Protein AF-A0A0S8CU64-F1 (afdb_monomer_lite)

pLDDT: mean 95.33, std 3.39, range [72.5, 97.94]

Radius of gyration: 16.15 Å; chains: 1; bounding box: 42×20×37 Å

Structure (mmCIF, N/CA/C/O backbone):
data_AF-A0A0S8CU64-F1
#
_entry.id   AF-A0A0S8CU64-F1
#
loop_
_atom_site.group_PDB
_atom_site.id
_atom_site.type_symbol
_atom_site.label_atom_id
_atom_site.label_alt_id
_atom_site.label_comp_id
_atom_site.label_asym_id
_atom_site.label_entity_id
_atom_site.label_seq_id
_atom_site.pdbx_PDB_ins_code
_atom_site.Cartn_x
_atom_site.Cartn_y
_atom_site.Cartn_z
_atom_site.occupancy
_atom_site.B_iso_or_equiv
_atom_site.auth_seq_id
_atom_site.auth_comp_id
_atom_site.auth_asym_id
_atom_site.auth_atom_id
_atom_site.pdbx_PDB_model_num
ATOM 1 N N . MET A 1 1 ? -4.775 16.144 -6.464 1.00 90.00 1 MET A N 1
ATOM 2 C CA . MET A 1 1 ? -5.194 15.065 -5.547 1.00 90.00 1 MET A CA 1
ATOM 3 C C . MET A 1 1 ? -6.701 14.954 -5.630 1.00 9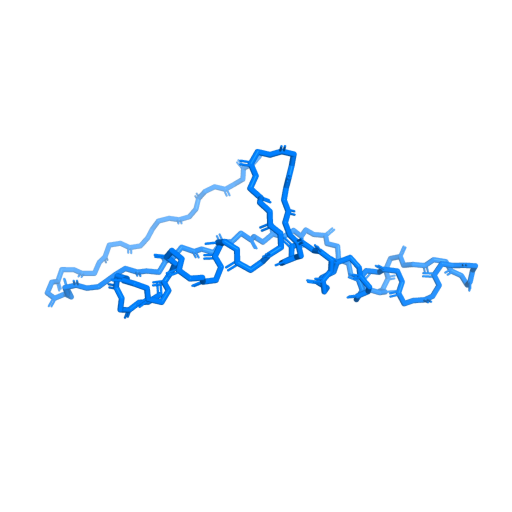0.00 1 MET A C 1
ATOM 5 O O . MET A 1 1 ? -7.367 15.964 -5.446 1.00 90.00 1 MET A O 1
ATOM 9 N N . THR A 1 2 ? -7.215 13.773 -5.957 1.00 97.56 2 THR A N 1
ATOM 10 C CA . THR A 1 2 ? -8.660 13.513 -5.996 1.00 97.56 2 THR A CA 1
ATOM 11 C C . THR A 1 2 ? -9.038 12.761 -4.731 1.00 97.56 2 THR A C 1
ATOM 13 O O . THR A 1 2 ? -8.382 11.779 -4.398 1.00 97.56 2 THR A O 1
ATOM 16 N N . VAL A 1 3 ? -10.073 13.223 -4.031 1.00 97.75 3 VAL A N 1
ATOM 17 C CA . VAL A 1 3 ? -10.605 12.561 -2.834 1.00 97.75 3 VAL A CA 1
ATOM 18 C C . VAL A 1 3 ? -12.010 12.076 -3.154 1.00 97.75 3 VAL A C 1
ATOM 20 O O . VAL A 1 3 ? -12.829 12.838 -3.665 1.00 97.75 3 VAL A O 1
ATOM 23 N N . ILE A 1 4 ? -12.273 10.805 -2.866 1.00 97.94 4 ILE A N 1
ATOM 24 C CA . ILE A 1 4 ? -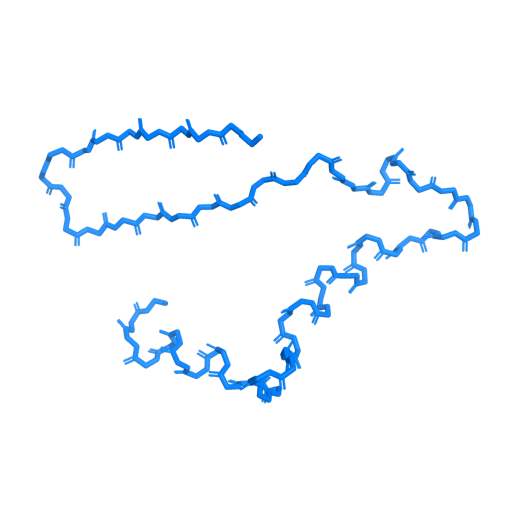13.582 10.179 -3.040 1.00 97.94 4 ILE A CA 1
ATOM 25 C C . ILE A 1 4 ? -14.032 9.695 -1.667 1.00 97.94 4 ILE A C 1
ATOM 27 O O . ILE A 1 4 ? -13.301 8.968 -0.998 1.00 97.94 4 ILE A O 1
ATOM 31 N N . VAL A 1 5 ? -15.234 10.098 -1.258 1.00 97.75 5 VAL A N 1
ATOM 32 C CA . VAL A 1 5 ? -15.844 9.699 0.013 1.00 97.75 5 VAL A CA 1
ATOM 33 C C . VAL A 1 5 ? -17.192 9.057 -0.275 1.00 97.75 5 VAL A C 1
ATOM 35 O O . VAL A 1 5 ? -17.984 9.581 -1.057 1.00 97.75 5 VAL A O 1
ATOM 38 N N . LYS A 1 6 ? -17.450 7.918 0.365 1.00 96.81 6 LYS A N 1
ATOM 39 C CA . LYS A 1 6 ? -18.745 7.242 0.343 1.00 96.81 6 LYS A CA 1
ATOM 40 C C . LYS A 1 6 ? -19.156 6.920 1.772 1.00 96.81 6 LYS A C 1
ATOM 42 O O . LYS A 1 6 ? -18.567 6.048 2.403 1.00 96.81 6 LYS A O 1
ATOM 47 N N . GLU A 1 7 ? -20.173 7.614 2.264 1.00 96.38 7 GLU A N 1
ATOM 48 C CA . GLU A 1 7 ? -20.746 7.335 3.578 1.00 96.38 7 GLU A CA 1
ATOM 49 C C . GLU A 1 7 ? -21.618 6.077 3.537 1.00 96.38 7 GLU A C 1
ATOM 51 O O . GLU A 1 7 ? -22.352 5.831 2.577 1.00 96.38 7 GLU A O 1
ATOM 56 N N . MET A 1 8 ? -21.532 5.266 4.592 1.00 96.81 8 MET A N 1
ATOM 57 C CA . MET A 1 8 ? -22.312 4.037 4.749 1.00 96.81 8 MET A CA 1
ATOM 58 C C . MET A 1 8 ? -22.928 3.987 6.155 1.00 96.81 8 MET A C 1
ATOM 60 O O . MET A 1 8 ? -22.361 3.355 7.049 1.00 96.81 8 MET A O 1
ATOM 64 N N . PRO A 1 9 ? -24.073 4.660 6.382 1.00 95.56 9 PRO A N 1
ATOM 65 C CA . PRO A 1 9 ? -24.742 4.651 7.680 1.00 95.56 9 PRO A CA 1
ATOM 66 C C . PRO A 1 9 ? -25.048 3.219 8.141 1.00 95.56 9 PRO A C 1
ATOM 68 O O . PRO A 1 9 ? -25.571 2.412 7.375 1.00 95.56 9 PRO A O 1
ATOM 71 N N . GLY A 1 10 ? -24.707 2.897 9.391 1.00 95.25 10 GLY A N 1
ATOM 72 C CA . GLY A 1 10 ? -24.908 1.567 9.983 1.00 95.25 10 GLY A CA 1
ATOM 73 C C . GLY A 1 10 ? -23.661 0.677 10.031 1.00 95.25 10 GLY A C 1
ATOM 74 O O . GLY A 1 10 ? -23.679 -0.332 10.735 1.00 95.25 10 GLY A O 1
ATOM 75 N N . THR A 1 11 ? -22.561 1.051 9.367 1.00 94.94 11 THR A N 1
ATOM 76 C CA . THR A 1 11 ? -21.261 0.402 9.602 1.00 94.94 11 THR A CA 1
ATOM 77 C C . THR A 1 11 ? -20.547 1.017 10.809 1.00 94.94 11 THR A C 1
ATOM 79 O O . THR A 1 11 ? -20.673 2.212 11.072 1.00 94.94 11 THR A O 1
ATOM 82 N N . ARG A 1 12 ? -19.770 0.209 11.540 1.00 94.06 12 ARG A N 1
ATOM 83 C CA . ARG A 1 12 ? -18.913 0.663 12.658 1.00 94.06 12 ARG A CA 1
ATOM 84 C C . ARG A 1 12 ? -17.421 0.679 12.305 1.00 94.06 12 ARG A C 1
ATOM 86 O O . ARG A 1 12 ? -16.595 0.900 13.182 1.00 94.06 12 ARG A O 1
ATOM 93 N N . VAL A 1 13 ? -17.085 0.419 11.041 1.00 94.31 13 VAL A N 1
ATOM 94 C CA . VAL A 1 13 ? -15.710 0.351 10.528 1.00 94.31 13 VAL A CA 1
ATOM 95 C C . VAL A 1 13 ? -15.567 1.194 9.267 1.00 94.31 13 VAL A C 1
ATOM 97 O O . VAL A 1 13 ? -16.524 1.354 8.511 1.00 94.31 13 VAL A O 1
ATOM 100 N N . ALA A 1 14 ? -14.364 1.704 9.023 1.00 94.94 14 ALA A N 1
ATOM 101 C CA . ALA A 1 14 ? -14.026 2.457 7.823 1.00 94.94 14 ALA A CA 1
ATOM 102 C C . ALA A 1 14 ? -12.790 1.853 7.146 1.00 94.94 14 ALA A C 1
ATOM 104 O O . ALA A 1 14 ? -11.987 1.178 7.784 1.00 94.94 14 ALA A O 1
ATOM 105 N N . THR A 1 15 ? -12.633 2.118 5.851 1.00 95.25 15 THR A N 1
ATOM 106 C CA . THR A 1 15 ? -11.415 1.817 5.092 1.00 95.25 15 THR A CA 1
ATOM 107 C C . THR A 1 15 ? -10.940 3.089 4.404 1.00 95.25 15 THR A C 1
ATOM 109 O O . THR A 1 15 ? -11.751 3.878 3.917 1.00 95.25 15 THR A O 1
ATOM 112 N N . VAL A 1 16 ? -9.627 3.294 4.379 1.00 96.31 16 VAL A N 1
ATOM 113 C CA . VAL A 1 16 ? -8.972 4.399 3.678 1.00 96.31 16 VAL A CA 1
ATOM 114 C C . VAL A 1 16 ? -7.939 3.790 2.746 1.00 96.31 16 VAL A C 1
ATOM 116 O O . VAL A 1 16 ? -7.192 2.900 3.143 1.00 96.31 16 VAL A O 1
ATOM 119 N N . GLN A 1 17 ? -7.909 4.253 1.500 1.00 97.06 17 GLN A N 1
ATOM 120 C CA . GLN A 1 17 ? -6.981 3.763 0.487 1.00 97.06 17 GLN A CA 1
ATOM 121 C C . GLN A 1 17 ? -6.319 4.940 -0.221 1.00 97.06 17 GLN A C 1
ATOM 123 O O . GLN A 1 17 ? -6.957 5.962 -0.474 1.00 97.06 17 GLN A O 1
ATOM 128 N N . ILE A 1 18 ? -5.047 4.771 -0.576 1.00 96.62 18 ILE A N 1
ATOM 129 C CA . ILE A 1 18 ? -4.284 5.723 -1.383 1.00 96.62 18 ILE A CA 1
ATOM 130 C C . ILE A 1 18 ? -3.997 5.057 -2.721 1.00 96.62 18 ILE A C 1
ATOM 132 O O . ILE A 1 18 ? -3.451 3.960 -2.771 1.00 96.62 18 ILE A O 1
ATOM 136 N N . TRP A 1 19 ? -4.403 5.714 -3.802 1.00 96.75 19 TRP A N 1
ATOM 137 C CA . TRP A 1 19 ? -4.261 5.198 -5.157 1.00 96.75 19 TRP A CA 1
ATOM 138 C C . TRP A 1 19 ? -3.271 6.084 -5.901 1.00 96.75 19 TRP A C 1
ATOM 140 O O . TRP A 1 19 ? -3.504 7.282 -6.079 1.00 96.75 19 TRP A O 1
ATOM 150 N N . VAL A 1 20 ? -2.160 5.494 -6.328 1.00 95.81 20 VAL A N 1
ATOM 151 C CA . VAL A 1 20 ? -1.114 6.181 -7.087 1.00 95.81 20 VAL A CA 1
ATOM 152 C C . VAL A 1 20 ? -1.181 5.690 -8.526 1.00 95.81 20 VAL A C 1
ATOM 154 O O . VAL A 1 20 ? -1.233 4.489 -8.775 1.00 95.81 20 VAL A O 1
ATOM 157 N N . LYS A 1 21 ? -1.187 6.614 -9.491 1.00 95.56 21 LYS A N 1
ATOM 158 C CA . LYS A 1 21 ? -1.165 6.272 -10.920 1.00 95.56 21 LYS A CA 1
ATOM 159 C C . LYS A 1 21 ? 0.256 5.874 -11.344 1.00 95.56 21 LYS A C 1
ATOM 161 O O . LYS A 1 21 ? 0.921 6.619 -12.054 1.00 95.56 21 LYS A O 1
ATOM 166 N N . ALA A 1 22 ? 0.710 4.722 -10.864 1.00 94.88 22 ALA A N 1
ATOM 167 C CA . ALA A 1 22 ? 2.022 4.136 -11.113 1.00 94.88 22 ALA A CA 1
ATOM 168 C C . ALA A 1 22 ? 1.909 2.602 -11.207 1.00 94.88 22 ALA A C 1
ATOM 170 O O . ALA A 1 22 ? 0.852 2.038 -10.926 1.00 94.88 22 ALA A O 1
ATOM 171 N N . GLY A 1 23 ? 2.985 1.939 -11.626 1.00 96.31 23 GLY A N 1
ATOM 172 C CA . GLY A 1 23 ? 3.077 0.480 -11.737 1.00 96.31 23 GLY A CA 1
ATOM 173 C C . GLY A 1 23 ? 4.027 0.057 -12.854 1.00 96.31 23 GLY A C 1
ATOM 174 O O . GLY A 1 23 ? 4.429 0.897 -13.660 1.00 96.31 23 GLY A O 1
ATOM 175 N N . SER A 1 24 ? 4.343 -1.239 -12.935 1.00 97.00 24 SER A N 1
ATOM 176 C CA . SER A 1 24 ? 5.362 -1.770 -13.855 1.00 97.00 24 SER A CA 1
ATOM 177 C C . SER A 1 24 ? 5.126 -1.461 -15.334 1.00 97.00 24 SER A C 1
ATOM 179 O O . SER A 1 24 ? 6.058 -1.456 -16.123 1.00 97.00 24 SER A O 1
ATOM 181 N N . VAL A 1 25 ? 3.889 -1.138 -15.723 1.00 96.94 25 VAL A N 1
ATOM 182 C CA . VAL A 1 25 ? 3.559 -0.689 -17.087 1.00 96.94 25 VAL A CA 1
ATOM 183 C C . VAL A 1 25 ? 4.252 0.623 -17.488 1.00 96.94 25 VAL A C 1
ATOM 185 O O . VAL A 1 25 ? 4.372 0.907 -18.675 1.00 96.94 25 VAL A O 1
ATOM 188 N N . TYR A 1 26 ? 4.686 1.427 -16.514 1.00 97.00 26 TYR A N 1
ATOM 189 C CA . TYR A 1 26 ? 5.396 2.689 -16.734 1.00 97.00 26 TYR A CA 1
ATOM 190 C C . TYR A 1 26 ? 6.918 2.561 -16.553 1.00 97.00 26 TYR A C 1
ATOM 192 O O . TYR A 1 26 ? 7.607 3.574 -16.617 1.00 97.00 26 TYR A O 1
ATOM 200 N N . GLU A 1 27 ? 7.437 1.359 -16.289 1.00 97.62 27 GLU A N 1
ATOM 201 C CA . GLU A 1 27 ? 8.872 1.125 -16.101 1.00 97.62 27 GLU A CA 1
ATOM 202 C C . GLU A 1 27 ? 9.606 1.003 -17.439 1.00 97.62 27 GLU A C 1
ATOM 204 O O . GLU A 1 27 ? 9.081 0.466 -18.419 1.00 97.62 27 GLU A O 1
ATOM 209 N N . ASN A 1 28 ? 10.865 1.436 -17.447 1.00 97.69 28 ASN A N 1
ATOM 210 C CA . ASN A 1 28 ? 11.801 1.143 -18.525 1.00 97.69 28 ASN A CA 1
ATOM 211 C C . ASN A 1 28 ? 12.558 -0.161 -18.235 1.00 97.69 28 ASN A C 1
ATOM 213 O O . ASN A 1 28 ? 12.605 -0.636 -17.102 1.00 97.69 28 ASN A O 1
ATOM 217 N N . ALA A 1 29 ? 13.214 -0.727 -19.252 1.00 97.19 29 ALA A N 1
ATOM 218 C CA . ALA A 1 29 ? 13.932 -1.998 -19.114 1.00 97.19 29 ALA A CA 1
ATOM 219 C C . ALA A 1 29 ? 15.022 -1.984 -18.022 1.00 97.19 29 ALA A C 1
ATOM 221 O O . ALA A 1 29 ? 15.258 -3.004 -17.381 1.00 97.19 29 ALA A O 1
ATOM 222 N N . GLU A 1 30 ? 15.661 -0.835 -17.796 1.00 97.94 30 GLU A N 1
ATOM 223 C CA . GLU A 1 30 ? 16.703 -0.651 -16.773 1.00 97.94 30 GLU A CA 1
ATOM 224 C C . GLU A 1 30 ? 16.147 -0.650 -15.338 1.00 97.94 30 GLU A C 1
ATOM 226 O O . GLU A 1 30 ? 16.888 -0.880 -14.386 1.00 97.94 30 GLU A O 1
ATOM 231 N N . GLU A 1 31 ? 14.842 -0.423 -15.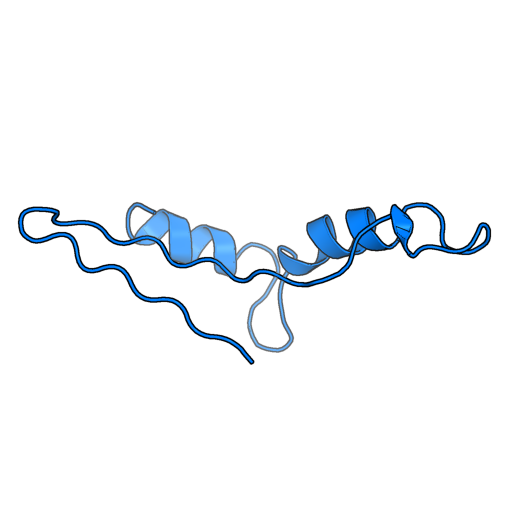181 1.00 97.12 31 GLU A N 1
ATOM 232 C CA . GLU A 1 31 ? 14.154 -0.243 -13.898 1.00 97.12 31 GLU A CA 1
ATOM 233 C C . GLU A 1 31 ? 13.145 -1.366 -13.618 1.00 97.12 31 GLU A C 1
ATOM 235 O O . GLU A 1 31 ? 12.324 -1.257 -12.707 1.00 97.12 31 GLU A O 1
ATOM 240 N N . ALA A 1 32 ? 13.178 -2.445 -14.404 1.00 97.19 32 ALA A N 1
ATOM 241 C CA . ALA A 1 32 ? 12.200 -3.521 -14.321 1.00 97.19 32 ALA A CA 1
ATOM 242 C C . ALA A 1 32 ? 12.075 -4.070 -12.885 1.00 97.19 32 ALA A C 1
ATOM 244 O O . ALA A 1 32 ? 13.034 -4.580 -12.301 1.00 97.19 32 ALA A O 1
ATOM 245 N N . GLY A 1 33 ? 10.868 -3.982 -12.325 1.00 97.25 33 GLY A N 1
ATOM 246 C CA . GLY A 1 33 ? 10.535 -4.423 -10.971 1.00 97.25 33 GLY A CA 1
ATOM 247 C C . GLY A 1 33 ? 10.667 -3.355 -9.882 1.00 97.25 33 GLY A C 1
ATOM 248 O O . GLY A 1 33 ? 10.341 -3.648 -8.729 1.00 97.25 33 GLY A O 1
ATOM 249 N N . ILE A 1 34 ? 11.096 -2.127 -10.197 1.00 97.56 34 ILE A N 1
ATOM 250 C CA . ILE A 1 34 ? 11.283 -1.068 -9.195 1.00 97.56 34 ILE A CA 1
ATOM 251 C C . ILE A 1 34 ? 9.980 -0.683 -8.487 1.00 97.56 34 ILE A C 1
ATOM 253 O O . ILE A 1 34 ? 9.991 -0.432 -7.286 1.00 97.56 34 ILE A O 1
ATOM 257 N N . THR A 1 35 ? 8.840 -0.673 -9.177 1.00 97.38 35 THR A N 1
ATOM 258 C CA . THR A 1 35 ? 7.550 -0.304 -8.573 1.00 97.38 35 THR A CA 1
ATOM 259 C C . THR A 1 35 ? 7.092 -1.340 -7.552 1.00 97.38 35 THR A C 1
ATOM 261 O O . THR A 1 35 ? 6.663 -0.964 -6.463 1.00 97.38 35 THR A O 1
ATOM 264 N N . HIS A 1 36 ? 7.271 -2.630 -7.848 1.00 97.06 36 HIS A N 1
ATOM 265 C CA . HIS A 1 36 ? 7.028 -3.705 -6.886 1.00 97.06 36 HIS A CA 1
ATOM 266 C C . HIS A 1 36 ? 8.044 -3.653 -5.739 1.00 97.06 36 HIS A C 1
ATOM 268 O O . HIS A 1 36 ? 7.680 -3.799 -4.579 1.00 97.06 36 HIS A O 1
ATOM 274 N N . PHE A 1 37 ? 9.319 -3.372 -6.019 1.00 97.19 37 PHE A N 1
ATOM 275 C CA . PHE A 1 37 ? 10.307 -3.190 -4.957 1.00 97.19 37 PHE A CA 1
ATOM 276 C C . PHE A 1 37 ? 9.915 -2.051 -4.002 1.00 97.19 37 PHE A C 1
ATOM 278 O O . PHE A 1 37 ? 9.914 -2.241 -2.787 1.00 97.19 37 PHE A O 1
ATOM 285 N N . ILE A 1 38 ? 9.504 -0.898 -4.535 1.00 96.25 38 ILE A N 1
ATOM 286 C CA . ILE A 1 38 ? 9.010 0.236 -3.744 1.00 96.25 38 ILE A CA 1
ATOM 287 C C . ILE A 1 38 ? 7.805 -0.179 -2.889 1.00 96.25 38 ILE A C 1
ATOM 289 O O . ILE A 1 38 ? 7.783 0.151 -1.706 1.00 96.25 38 ILE A O 1
ATOM 293 N N . GLU A 1 39 ? 6.849 -0.937 -3.435 1.00 95.44 39 GLU A N 1
ATOM 294 C CA . GLU A 1 39 ? 5.695 -1.465 -2.687 1.00 95.44 39 GLU A CA 1
ATOM 295 C C . GLU A 1 39 ? 6.109 -2.246 -1.429 1.00 95.44 39 GLU A C 1
ATOM 297 O O . GLU A 1 39 ? 5.499 -2.086 -0.375 1.00 95.44 39 GLU A O 1
ATOM 302 N N . HIS A 1 40 ? 7.177 -3.045 -1.481 1.00 95.19 40 HIS A N 1
ATOM 303 C CA . HIS A 1 40 ? 7.687 -3.718 -0.278 1.00 95.19 40 HIS A CA 1
ATOM 304 C C . HIS A 1 40 ? 8.367 -2.744 0.680 1.00 95.19 40 HIS A C 1
ATOM 306 O O . HIS A 1 40 ? 8.222 -2.858 1.901 1.00 95.19 40 HIS A O 1
ATOM 312 N N . MET A 1 41 ? 9.123 -1.789 0.139 1.00 95.62 41 MET A N 1
ATOM 313 C CA . MET A 1 41 ? 9.941 -0.881 0.935 1.00 95.62 41 MET A CA 1
ATOM 314 C C . MET A 1 41 ? 9.121 0.146 1.716 1.00 95.62 41 MET A C 1
ATOM 316 O O . MET A 1 41 ? 9.530 0.497 2.823 1.00 95.62 41 MET A O 1
ATOM 320 N N . ILE A 1 42 ? 7.945 0.566 1.231 1.00 93.25 42 ILE A N 1
ATOM 321 C CA . ILE A 1 42 ? 7.092 1.523 1.964 1.00 93.25 42 ILE A CA 1
ATOM 322 C C . ILE A 1 42 ? 6.631 1.000 3.336 1.00 93.25 42 ILE A C 1
ATOM 324 O O . ILE A 1 42 ? 6.300 1.794 4.214 1.00 93.25 42 ILE A O 1
ATOM 328 N N . PHE A 1 43 ? 6.649 -0.318 3.559 1.00 91.94 43 PHE A N 1
ATOM 329 C CA . PHE A 1 43 ? 6.285 -0.932 4.841 1.00 91.94 43 PHE A CA 1
ATOM 330 C C . PHE A 1 43 ? 7.478 -1.161 5.780 1.00 91.94 43 PHE A C 1
ATOM 332 O O . PHE A 1 43 ? 7.297 -1.606 6.914 1.00 91.94 43 PHE A O 1
ATOM 339 N N . LYS A 1 44 ? 8.711 -0.880 5.341 1.00 94.19 44 LYS A N 1
ATOM 340 C CA . LYS A 1 44 ? 9.935 -1.137 6.122 1.00 94.19 44 LYS A CA 1
ATOM 341 C C . LYS A 1 44 ? 10.373 0.034 6.999 1.00 94.19 44 LYS A C 1
ATOM 343 O O . LYS A 1 44 ? 11.448 -0.030 7.583 1.00 94.19 44 LYS A O 1
ATOM 348 N N . GLY A 1 45 ? 9.524 1.044 7.157 1.00 93.44 45 GLY A N 1
ATOM 349 C CA . GLY A 1 45 ? 9.754 2.180 8.043 1.00 93.44 45 GLY A CA 1
ATOM 350 C C . GLY A 1 45 ? 9.726 3.513 7.305 1.00 93.44 45 GLY A C 1
ATOM 351 O O . GLY A 1 45 ? 9.547 3.586 6.093 1.00 93.44 45 GLY A O 1
ATOM 352 N N . THR A 1 46 ? 9.886 4.578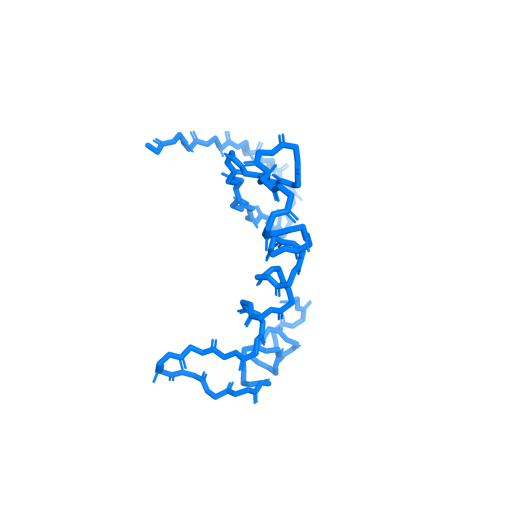 8.075 1.00 94.56 46 THR A N 1
ATOM 353 C CA . THR A 1 46 ? 9.960 5.973 7.626 1.00 94.56 46 THR A CA 1
ATOM 354 C C . THR A 1 46 ? 11.059 6.678 8.419 1.00 94.56 46 THR A C 1
ATOM 356 O O . THR A 1 46 ? 11.625 6.101 9.343 1.00 94.56 46 THR A O 1
ATOM 359 N N . GLU A 1 47 ? 11.337 7.945 8.123 1.00 96.56 47 GLU A N 1
ATOM 360 C CA . GLU A 1 47 ? 12.319 8.731 8.887 1.00 96.56 47 GLU A CA 1
ATOM 361 C C . GLU A 1 47 ? 11.983 8.837 10.385 1.00 96.56 47 GLU A C 1
ATOM 363 O O . GLU A 1 47 ? 12.879 8.987 11.210 1.00 96.56 47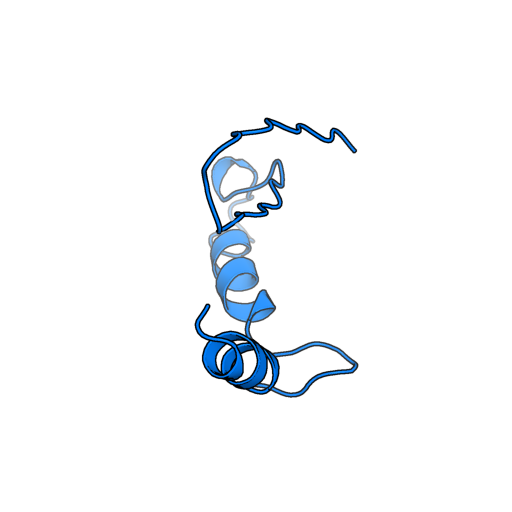 GLU A O 1
ATOM 368 N N . THR A 1 48 ? 10.699 8.749 10.745 1.00 96.88 48 THR A N 1
ATOM 369 C CA . THR A 1 48 ? 10.221 8.921 12.127 1.00 96.88 48 THR A CA 1
ATOM 370 C C . THR A 1 48 ? 9.726 7.635 12.780 1.00 96.88 48 THR A C 1
ATOM 372 O O . THR A 1 48 ? 9.385 7.660 13.961 1.00 96.88 48 THR A O 1
ATOM 375 N N . ARG A 1 49 ? 9.660 6.523 12.036 1.00 95.44 49 ARG A N 1
ATOM 376 C CA . ARG A 1 49 ? 9.196 5.222 12.540 1.00 95.44 49 ARG A CA 1
ATOM 377 C C . ARG A 1 49 ? 10.058 4.094 12.006 1.00 95.44 49 ARG A C 1
ATOM 379 O O . ARG A 1 49 ? 10.163 3.928 10.791 1.00 95.44 49 ARG A O 1
ATOM 386 N N . GLY A 1 50 ? 10.633 3.312 12.907 1.00 95.81 50 GLY A N 1
ATOM 387 C CA . GLY A 1 50 ? 11.524 2.209 12.574 1.00 95.81 50 GLY A CA 1
ATOM 388 C C . GLY A 1 50 ? 10.830 1.049 11.843 1.00 95.81 50 GLY A C 1
ATOM 389 O O . GLY A 1 50 ? 9.595 0.966 11.799 1.00 95.81 50 GLY A O 1
ATOM 390 N N . PRO A 1 51 ? 11.613 0.113 11.278 1.00 95.06 51 PRO A N 1
ATOM 391 C CA . PRO A 1 51 ? 11.078 -1.110 10.691 1.00 95.06 51 PRO A CA 1
ATOM 392 C C . PRO A 1 51 ? 10.189 -1.874 11.683 1.00 95.06 51 PRO A C 1
ATOM 394 O O . PRO A 1 51 ? 10.600 -2.159 12.804 1.00 95.06 51 PRO A O 1
ATOM 397 N N . GLY A 1 52 ? 8.969 -2.221 11.265 1.00 94.12 52 GLY A N 1
ATOM 398 C CA . GLY A 1 52 ? 8.015 -2.990 12.076 1.00 94.12 52 GLY A CA 1
ATOM 399 C C . GLY A 1 52 ? 7.175 -2.174 13.067 1.00 94.12 52 GLY A C 1
ATOM 400 O O . GLY A 1 52 ? 6.110 -2.643 13.459 1.00 94.12 52 GLY A O 1
ATOM 401 N N . GLU A 1 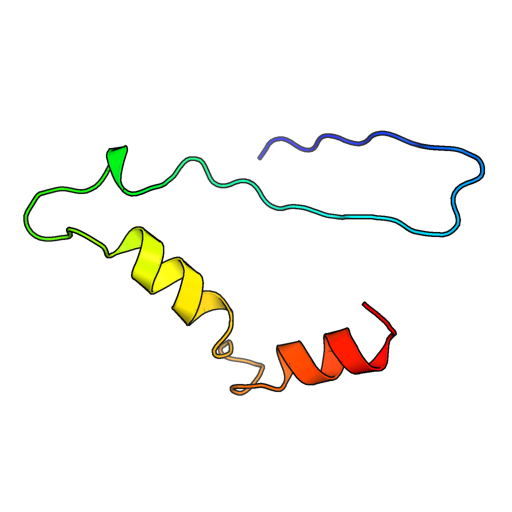53 ? 7.560 -0.939 13.408 1.00 96.06 53 GLU A N 1
ATOM 402 C CA . GLU A 1 53 ? 6.769 -0.091 14.319 1.00 96.06 53 GLU A CA 1
ATOM 403 C C . GLU A 1 53 ? 5.387 0.240 13.748 1.00 96.06 53 GLU A C 1
ATOM 405 O O . GLU A 1 53 ? 4.389 0.228 14.465 1.00 96.06 53 GLU A O 1
ATOM 410 N N . LEU A 1 54 ? 5.320 0.503 12.439 1.00 92.94 54 LEU A N 1
ATOM 411 C CA . LEU A 1 54 ? 4.060 0.739 11.732 1.00 92.94 54 LEU A CA 1
ATOM 412 C C . LEU A 1 54 ? 3.128 -0.472 11.812 1.00 92.94 54 LEU A C 1
ATOM 414 O O . LEU A 1 54 ? 1.958 -0.299 12.135 1.00 92.94 54 LEU A O 1
ATOM 418 N N . ALA A 1 55 ? 3.650 -1.676 11.565 1.00 93.44 55 ALA A N 1
ATOM 419 C CA . ALA A 1 55 ? 2.868 -2.908 11.633 1.00 93.44 55 ALA A CA 1
ATOM 420 C C . ALA A 1 55 ? 2.345 -3.156 13.055 1.00 93.44 55 ALA A C 1
ATOM 422 O O . ALA A 1 55 ? 1.150 -3.353 13.235 1.00 93.44 55 ALA A O 1
ATOM 423 N N . GLY A 1 56 ? 3.203 -3.029 14.072 1.00 95.62 56 GLY A N 1
ATOM 424 C CA . GLY A 1 56 ? 2.788 -3.209 15.465 1.00 95.62 56 GLY A CA 1
ATOM 425 C C . GLY A 1 56 ? 1.742 -2.188 15.927 1.00 95.62 56 GLY A C 1
ATOM 426 O O . GLY A 1 56 ? 0.825 -2.536 16.668 1.00 95.62 56 GLY A O 1
ATOM 427 N N . ALA A 1 57 ? 1.835 -0.933 15.476 1.00 94.56 57 ALA A N 1
ATOM 428 C CA . ALA A 1 57 ? 0.848 0.097 15.806 1.00 94.56 57 ALA A CA 1
ATOM 429 C C . ALA A 1 57 ? -0.535 -0.179 15.187 1.00 94.56 57 ALA A C 1
ATOM 431 O O . ALA A 1 57 ? -1.551 0.084 15.824 1.00 94.56 57 ALA A O 1
ATOM 432 N N . ILE A 1 58 ? -0.551 -0.698 13.958 1.00 93.19 58 ILE A N 1
ATOM 433 C CA . ILE A 1 58 ? -1.741 -1.104 13.196 1.00 93.19 58 ILE A CA 1
ATOM 434 C C . ILE A 1 58 ? -2.388 -2.338 13.856 1.00 93.19 58 ILE A C 1
ATOM 436 O O . ILE A 1 58 ? -3.535 -2.303 14.305 1.00 93.19 58 ILE A O 1
ATOM 440 N N . GLU A 1 59 ? -1.602 -3.391 14.085 1.00 95.12 59 GLU A N 1
ATOM 441 C CA . GLU A 1 59 ? -2.057 -4.610 14.767 1.00 95.12 59 GLU A CA 1
ATOM 442 C C . GLU A 1 59 ? -2.594 -4.324 16.180 1.00 95.12 59 GLU A C 1
ATOM 444 O O . GLU A 1 59 ? -3.610 -4.888 16.594 1.00 95.12 59 GLU A O 1
ATOM 449 N N . GLY A 1 60 ? -1.960 -3.399 16.908 1.00 96.75 60 GLY A N 1
ATOM 450 C CA . GLY A 1 60 ? -2.341 -3.018 18.268 1.00 96.75 60 GLY A CA 1
ATOM 451 C C . GLY A 1 60 ? -3.739 -2.403 18.405 1.00 96.75 60 GLY A C 1
ATOM 452 O O . GLY A 1 60 ? -4.272 -2.373 19.514 1.00 96.75 60 GLY A O 1
ATOM 453 N N . VAL A 1 61 ? -4.354 -1.941 17.310 1.00 95.31 61 VAL A N 1
ATOM 454 C CA . VAL A 1 61 ? -5.715 -1.370 17.301 1.00 95.31 61 VAL A CA 1
ATOM 455 C C . VAL A 1 61 ? -6.751 -2.264 16.608 1.00 95.31 61 VAL A C 1
ATOM 457 O O . VAL A 1 61 ? -7.908 -1.868 16.472 1.00 95.31 61 VAL A O 1
ATOM 460 N N . GLY A 1 62 ? -6.373 -3.491 16.232 1.00 89.50 62 GLY A N 1
ATOM 461 C CA . GLY A 1 62 ? -7.279 -4.478 15.637 1.00 89.50 62 GLY A CA 1
ATOM 462 C C . GLY A 1 62 ? -7.495 -4.320 14.131 1.00 89.50 62 GLY A C 1
ATOM 463 O O . GLY A 1 62 ? -8.478 -4.853 13.609 1.00 89.50 62 GLY A O 1
ATOM 464 N N . GLY A 1 63 ? -6.606 -3.592 13.450 1.00 72.50 63 GLY A N 1
ATOM 465 C CA . GLY A 1 63 ? -6.656 -3.366 12.011 1.00 72.50 63 GLY A CA 1
ATOM 466 C C . GLY A 1 63 ? -5.371 -2.776 11.494 1.00 72.50 63 GLY A C 1
ATOM 467 O O . GLY A 1 63 ? -5.151 -1.573 11.760 1.00 72.50 63 GLY A O 1
#

Secondary structure (DSSP, 8-state):
--------TT-S--------S-SGGG--GGGTTHHHHHHHHTTS-BTTB-TTHHHHHHHTTT-

Sequence (63 aa):
MTVIVKEMPGTRVATVQIWVKAGSVYENAEEAGITHFIEHMIFKGTETRGPGELAGAIEGVGG

Foldseek 3Di:
DDDDDDDDPPDPDDDDDDDDPDDQVPDDPVCRCVVVVVVVVVQQADPVGHGCRVVCVVVVVPD